Protein AF-A0A6C0E1M9-F1 (afdb_monomer_lite)

Organism: NCBI:txid1070528

pLDDT: mean 93.94, std 5.67, range [63.31, 98.38]

Sequence (131 aa):
MSMNANIIIAILLGLTSGILTGFTGISNIALVLAGLSITKIITDYKVIMGTVLYILMFPFTSGSVWHFYRDDKINFFIGNIIIVTMFLGSIIGTNFVLHSDLQISEKTINYTRSAIAFTLSIYFFYSAYIL

Foldseek 3Di:
DDPVVLLVLLLVQLLVQLLLCLQQVDRSLLSQLLSCPVVPSPVDSLLSVLLSLLLVVPPPSVVVNVVCVVVVSYDPVSSVSSNVSSNVNNVVNNCCVPPPVNPDDPVNSVVSVVVSVVVSVVSVVVVVVVD

Radius of gyration: 15.41 Å; chains: 1; bounding box: 36×31×46 Å

Secondary structure (DSSP, 8-state):
--HHHHHHHHHHHHHHHHHHHHHHSS--HHHHHHHHHHH-SS--HHHHHHHHHHHTIIIIIHHHHHHHHHTT---HHHHHHHHHHHHHHHHHHHHHHH-GGG---HHHHHHHHHHHHHHHHHHHHHHHHH-

Structure (mmCIF, N/CA/C/O backbone):
data_AF-A0A6C0E1M9-F1
#
_entry.id   AF-A0A6C0E1M9-F1
#
loop_
_atom_site.group_PDB
_atom_site.id
_atom_site.type_symbol
_atom_site.label_atom_id
_atom_site.label_alt_id
_atom_site.label_comp_id
_atom_site.label_asym_id
_atom_site.label_entity_id
_atom_site.label_seq_id
_atom_site.pdbx_PDB_ins_code
_atom_site.Cartn_x
_atom_site.Cartn_y
_atom_site.Cartn_z
_atom_site.occupancy
_atom_site.B_iso_or_equiv
_atom_site.auth_seq_id
_atom_site.auth_comp_id
_atom_site.auth_asym_id
_atom_site.auth_atom_id
_atom_site.pdbx_PDB_model_num
ATOM 1 N N . MET A 1 1 ? -15.344 12.463 8.348 1.00 72.12 1 MET A N 1
ATOM 2 C CA . MET A 1 1 ? -15.253 12.857 6.922 1.00 72.12 1 MET A CA 1
ATOM 3 C C . MET A 1 1 ? -16.586 12.577 6.245 1.00 72.12 1 MET A C 1
ATOM 5 O O . MET A 1 1 ? -17.289 11.683 6.703 1.00 72.12 1 MET A O 1
ATOM 9 N N . SER A 1 2 ? -16.960 13.328 5.206 1.00 86.31 2 SER A N 1
ATOM 10 C CA . SER A 1 2 ? -18.174 13.023 4.435 1.00 86.31 2 SER A CA 1
ATOM 11 C C . SER A 1 2 ? -17.978 11.753 3.595 1.00 86.31 2 SER A C 1
ATOM 13 O O . SER A 1 2 ? -16.857 11.439 3.195 1.00 86.31 2 SER A O 1
ATOM 15 N N . MET A 1 3 ? -19.066 11.034 3.297 1.00 86.50 3 MET A N 1
ATOM 16 C CA . MET A 1 3 ? -19.022 9.815 2.473 1.00 86.50 3 MET A CA 1
ATOM 17 C C . MET A 1 3 ? -18.334 10.060 1.118 1.00 86.50 3 MET A C 1
ATOM 19 O O . MET A 1 3 ? -17.502 9.267 0.686 1.00 86.50 3 MET A O 1
ATOM 23 N N . ASN A 1 4 ? -18.609 11.206 0.491 1.00 91.94 4 ASN A N 1
ATOM 24 C CA . ASN A 1 4 ? -18.015 11.583 -0.794 1.00 91.94 4 ASN A CA 1
ATOM 25 C C . ASN A 1 4 ? -16.487 11.717 -0.710 1.00 91.94 4 ASN A C 1
ATOM 27 O O . ASN A 1 4 ? -15.783 11.263 -1.608 1.00 91.94 4 ASN A O 1
ATOM 31 N N . ALA A 1 5 ? -15.963 12.286 0.381 1.00 93.19 5 ALA A N 1
ATOM 32 C CA . ALA A 1 5 ? -14.521 12.408 0.581 1.00 93.19 5 ALA A CA 1
ATOM 33 C C . ALA A 1 5 ? -13.849 11.033 0.729 1.00 93.19 5 ALA A C 1
ATOM 35 O O . ALA A 1 5 ? -12.797 10.801 0.138 1.00 93.19 5 ALA A O 1
ATOM 36 N N . ASN A 1 6 ? -14.484 10.101 1.449 1.00 95.25 6 ASN A N 1
ATOM 37 C CA . ASN A 1 6 ? -13.969 8.738 1.609 1.00 95.25 6 ASN A CA 1
ATOM 38 C C . ASN A 1 6 ? -13.881 8.001 0.266 1.00 95.25 6 ASN A C 1
ATOM 40 O O . ASN A 1 6 ? -12.889 7.324 0.003 1.00 95.25 6 ASN A O 1
ATOM 44 N N . ILE A 1 7 ? -14.897 8.159 -0.589 1.00 97.06 7 ILE A N 1
ATOM 45 C CA . ILE A 1 7 ? -14.926 7.559 -1.930 1.00 97.06 7 ILE A CA 1
ATOM 46 C C . ILE A 1 7 ? -13.796 8.124 -2.793 1.00 97.06 7 ILE A C 1
ATOM 48 O O . ILE A 1 7 ? -13.054 7.354 -3.396 1.00 97.06 7 ILE A O 1
ATOM 52 N N . ILE A 1 8 ? -13.620 9.450 -2.816 1.00 97.31 8 ILE A N 1
ATOM 53 C CA . ILE A 1 8 ? -12.548 10.095 -3.589 1.00 97.31 8 ILE A CA 1
ATOM 54 C C . ILE A 1 8 ? -11.177 9.587 -3.133 1.00 97.31 8 ILE A C 1
ATOM 56 O O . ILE A 1 8 ? -10.347 9.230 -3.964 1.00 97.31 8 ILE A O 1
ATOM 60 N N . ILE A 1 9 ? -10.949 9.490 -1.822 1.00 97.00 9 ILE A N 1
ATOM 61 C CA . ILE A 1 9 ? -9.693 8.965 -1.275 1.00 97.00 9 ILE A CA 1
ATOM 62 C C . ILE A 1 9 ? -9.483 7.506 -1.682 1.00 97.00 9 ILE A C 1
ATOM 64 O O . ILE A 1 9 ? -8.396 7.160 -2.136 1.00 97.00 9 ILE A O 1
ATOM 68 N N . ALA A 1 10 ? -10.505 6.657 -1.563 1.00 97.88 10 ALA A N 1
ATOM 69 C CA . ALA A 1 10 ? -10.419 5.256 -1.967 1.00 97.88 10 ALA A CA 1
ATOM 70 C C . ALA A 1 10 ? -10.089 5.108 -3.463 1.00 97.88 10 ALA A C 1
ATOM 72 O O . ALA A 1 10 ? -9.234 4.299 -3.819 1.00 97.88 10 ALA A O 1
ATOM 73 N N . ILE A 1 11 ? -10.698 5.935 -4.323 1.00 98.38 11 ILE A N 1
ATOM 74 C CA . ILE A 1 11 ? -10.401 5.983 -5.761 1.00 98.38 11 ILE A CA 1
ATOM 75 C C . ILE A 1 11 ? -8.945 6.389 -6.001 1.00 98.38 11 ILE A C 1
ATOM 77 O O . ILE A 1 11 ? -8.252 5.740 -6.782 1.00 98.38 11 ILE A O 1
ATOM 81 N N . LEU A 1 12 ? -8.461 7.437 -5.329 1.00 97.94 12 LEU A N 1
ATOM 82 C CA . LEU A 1 12 ? -7.081 7.902 -5.480 1.00 97.94 12 LEU A CA 1
ATOM 83 C C . LEU A 1 12 ? -6.071 6.852 -5.001 1.00 97.94 12 LEU A C 1
ATOM 85 O O . LEU A 1 12 ? -5.079 6.606 -5.685 1.00 97.94 12 LEU A O 1
ATOM 89 N N . LEU A 1 13 ? -6.325 6.201 -3.864 1.00 98.00 13 LEU A N 1
ATOM 90 C CA . LEU A 1 13 ? -5.469 5.131 -3.344 1.00 98.00 13 LEU A CA 1
ATOM 91 C C . LEU A 1 13 ? -5.432 3.926 -4.285 1.00 98.00 13 LEU A C 1
ATOM 93 O O . LEU A 1 13 ? -4.350 3.416 -4.576 1.00 98.00 13 LEU A O 1
ATOM 97 N N . GLY A 1 14 ? -6.591 3.493 -4.784 1.00 98.00 14 GLY A N 1
ATOM 98 C CA . GLY A 1 14 ? -6.661 2.388 -5.731 1.00 98.00 14 GLY A CA 1
ATOM 99 C C . GLY A 1 14 ? -5.978 2.726 -7.052 1.00 98.00 14 GLY A C 1
ATOM 100 O O . GLY A 1 14 ? -5.080 1.995 -7.455 1.00 98.00 14 GLY A O 1
ATOM 101 N N . LEU A 1 15 ? -6.297 3.862 -7.682 1.00 98.19 15 LEU A N 1
ATOM 102 C CA . LEU A 1 15 ? -5.654 4.282 -8.935 1.00 98.19 15 LEU A CA 1
ATOM 103 C C . LEU A 1 15 ? -4.135 4.408 -8.796 1.00 98.19 15 LEU A C 1
ATOM 105 O O . LEU A 1 15 ? -3.407 3.873 -9.627 1.00 98.19 15 LEU A O 1
ATOM 109 N N . THR A 1 16 ? -3.643 5.084 -7.754 1.00 97.62 16 THR A N 1
ATOM 110 C CA . THR A 1 16 ? -2.195 5.274 -7.557 1.00 97.62 16 THR A CA 1
ATOM 111 C C . THR A 1 16 ? -1.480 3.953 -7.292 1.00 97.62 16 THR A C 1
ATOM 113 O O . THR A 1 16 ? -0.487 3.661 -7.958 1.00 97.62 16 THR A O 1
ATOM 116 N N . SER A 1 17 ? -2.001 3.109 -6.395 1.00 97.56 17 SER A N 1
ATOM 117 C CA . SER A 1 17 ? -1.438 1.774 -6.146 1.00 97.56 17 SER A CA 1
ATOM 118 C C . SER A 1 17 ? -1.492 0.890 -7.396 1.00 97.56 17 SER A C 1
ATOM 120 O O . SER A 1 17 ? -0.532 0.177 -7.697 1.00 97.56 17 SER A O 1
ATOM 122 N N . GLY A 1 18 ? -2.578 0.981 -8.165 1.00 97.56 18 GLY A N 1
ATOM 123 C CA . GLY A 1 18 ? -2.769 0.271 -9.424 1.00 97.56 18 GLY A CA 1
ATOM 124 C C . GLY A 1 18 ? -1.730 0.672 -10.460 1.00 97.56 18 GLY A C 1
ATOM 125 O O . GLY A 1 18 ? -0.996 -0.187 -10.936 1.00 97.56 18 GLY A O 1
ATOM 126 N N . ILE A 1 19 ? -1.609 1.970 -10.753 1.00 97.69 19 ILE A N 1
ATOM 127 C CA . ILE A 1 19 ? -0.633 2.503 -11.719 1.00 97.69 19 ILE A CA 1
ATOM 128 C C . ILE A 1 19 ? 0.778 2.070 -11.341 1.00 97.69 19 ILE A C 1
ATOM 130 O O . ILE A 1 19 ? 1.513 1.563 -12.186 1.00 97.69 19 ILE A O 1
ATOM 134 N N . LEU A 1 20 ? 1.147 2.208 -10.067 1.00 97.0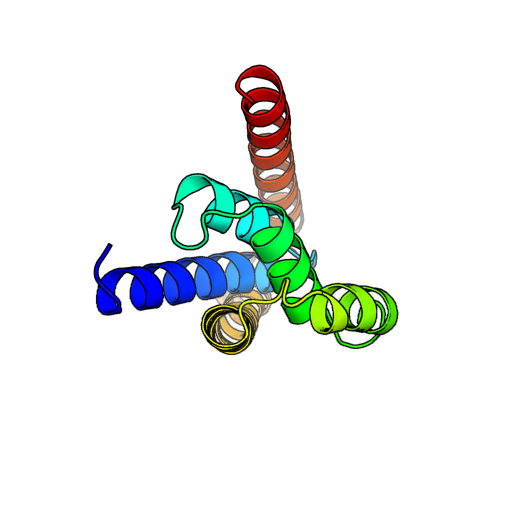6 20 LEU A N 1
ATOM 135 C CA . LEU A 1 20 ? 2.463 1.789 -9.602 1.00 97.06 20 LEU A CA 1
ATOM 136 C C . LEU A 1 20 ? 2.654 0.276 -9.722 1.00 97.06 20 LEU A C 1
ATOM 138 O O . LEU A 1 20 ? 3.737 -0.158 -10.101 1.00 97.06 20 LEU A O 1
ATOM 142 N N . THR A 1 21 ? 1.622 -0.531 -9.474 1.00 96.44 21 THR A N 1
ATOM 143 C CA . THR A 1 21 ? 1.675 -1.992 -9.650 1.00 96.44 21 THR A CA 1
ATOM 144 C C . THR A 1 21 ? 1.886 -2.373 -11.110 1.00 96.44 21 THR A C 1
ATOM 146 O O . THR A 1 21 ? 2.808 -3.131 -11.405 1.00 96.44 21 THR A O 1
ATOM 149 N N . GLY A 1 22 ? 1.116 -1.790 -12.030 1.00 95.88 22 GLY A N 1
ATOM 150 C CA . GLY A 1 22 ? 1.281 -2.014 -13.467 1.00 95.88 22 GLY A CA 1
ATOM 151 C C . GLY A 1 22 ? 2.633 -1.534 -14.001 1.00 95.88 22 GLY A C 1
ATOM 152 O O . GLY A 1 22 ? 3.200 -2.172 -14.884 1.00 95.88 22 GLY A O 1
ATOM 153 N N . PHE A 1 23 ? 3.168 -0.445 -13.436 1.00 95.88 23 PHE A N 1
ATOM 154 C CA . PHE A 1 23 ? 4.457 0.133 -13.819 1.00 95.88 23 PHE A CA 1
ATOM 155 C C . PHE A 1 23 ? 5.663 -0.647 -13.274 1.00 95.88 23 PHE A C 1
ATOM 157 O O . PHE A 1 23 ? 6.679 -0.794 -13.945 1.00 95.88 23 PHE A O 1
ATOM 164 N N . THR A 1 24 ? 5.579 -1.115 -12.027 1.00 95.44 24 THR A N 1
ATOM 165 C CA . THR A 1 24 ? 6.716 -1.731 -11.317 1.00 95.44 24 THR A CA 1
ATOM 166 C C . THR A 1 24 ? 6.724 -3.254 -11.347 1.00 95.44 24 THR A C 1
ATOM 168 O O . THR A 1 24 ? 7.755 -3.856 -11.048 1.00 95.44 24 THR A O 1
ATOM 171 N N . GLY A 1 25 ? 5.593 -3.888 -11.662 1.00 92.25 25 GLY A N 1
ATOM 172 C CA . GLY A 1 25 ? 5.441 -5.345 -11.652 1.00 92.25 25 GLY A CA 1
ATOM 173 C C . GLY A 1 25 ? 5.372 -5.973 -10.254 1.00 92.25 25 GLY A C 1
ATOM 174 O O . GLY A 1 25 ? 5.313 -7.195 -10.144 1.00 92.25 25 GLY A O 1
ATOM 175 N N . ILE A 1 26 ? 5.365 -5.171 -9.182 1.00 93.25 26 ILE A N 1
ATOM 176 C CA . ILE A 1 26 ? 5.179 -5.634 -7.800 1.00 93.25 26 ILE A CA 1
ATOM 177 C C . ILE A 1 26 ? 3.852 -5.122 -7.241 1.00 93.25 26 ILE A C 1
ATOM 179 O O . ILE A 1 26 ? 3.415 -4.021 -7.565 1.00 93.25 26 ILE A O 1
ATOM 183 N N . SER A 1 27 ? 3.210 -5.905 -6.373 1.00 90.50 27 SER A N 1
ATOM 184 C CA . SER A 1 27 ? 1.972 -5.474 -5.717 1.00 90.50 27 SER A CA 1
ATOM 185 C C . SER A 1 27 ? 2.254 -4.329 -4.744 1.00 90.50 27 SER A C 1
ATOM 187 O O . SER A 1 27 ? 2.931 -4.514 -3.731 1.00 90.50 27 SER A O 1
ATOM 189 N N . ASN A 1 28 ? 1.704 -3.144 -5.015 1.00 93.50 28 ASN A N 1
ATOM 190 C CA . ASN A 1 28 ? 1.854 -1.965 -4.158 1.00 93.50 28 ASN A CA 1
ATOM 191 C C . ASN A 1 28 ? 0.766 -1.901 -3.074 1.00 93.50 28 ASN A C 1
ATOM 193 O O . ASN A 1 28 ? 0.296 -0.826 -2.694 1.00 93.50 28 ASN A O 1
ATOM 197 N N . ILE A 1 29 ? 0.362 -3.056 -2.542 1.00 94.75 29 ILE A N 1
ATOM 198 C CA . ILE A 1 29 ? -0.677 -3.146 -1.512 1.00 94.75 29 ILE A CA 1
ATOM 199 C C . ILE A 1 29 ? -0.276 -2.453 -0.200 1.00 94.75 29 ILE A C 1
ATOM 201 O O . ILE A 1 29 ? -1.115 -1.903 0.510 1.00 94.75 29 ILE A O 1
ATOM 205 N N . ALA A 1 30 ? 1.022 -2.427 0.107 1.00 95.75 30 ALA A N 1
ATOM 206 C CA . ALA A 1 30 ? 1.555 -1.738 1.275 1.00 95.75 30 ALA A CA 1
ATOM 207 C C . ALA A 1 30 ? 1.279 -0.222 1.218 1.00 95.75 30 ALA A C 1
ATOM 209 O O . ALA A 1 30 ? 1.076 0.404 2.257 1.00 95.75 30 ALA A O 1
ATOM 210 N N . LEU A 1 31 ? 1.172 0.349 0.012 1.00 96.88 31 LEU A N 1
ATOM 211 C CA . LEU A 1 31 ? 0.740 1.731 -0.191 1.00 96.88 31 LEU A CA 1
ATOM 212 C C . LEU A 1 31 ? -0.741 1.918 0.145 1.00 96.88 31 LEU A C 1
ATOM 214 O O . LEU A 1 31 ? -1.094 2.917 0.763 1.00 96.88 31 LEU A O 1
ATOM 218 N N . VAL A 1 32 ? -1.601 0.952 -0.190 1.00 97.38 32 VAL A N 1
ATOM 219 C CA . VAL A 1 32 ? -3.018 0.982 0.210 1.00 97.38 32 VAL A CA 1
ATOM 220 C C . VAL A 1 32 ? -3.145 0.901 1.732 1.00 97.38 32 VAL A C 1
ATOM 222 O O . VAL A 1 32 ? -3.872 1.695 2.324 1.00 97.38 32 VAL A O 1
ATOM 225 N N . LEU A 1 33 ? -2.399 -0.000 2.379 1.00 97.00 33 LEU A N 1
ATOM 226 C CA . LEU A 1 33 ? -2.365 -0.132 3.840 1.00 97.00 33 LEU A CA 1
ATOM 227 C C . LEU A 1 33 ? -1.931 1.174 4.523 1.00 97.00 33 LEU A C 1
ATOM 229 O O . LEU A 1 33 ? -2.616 1.654 5.431 1.00 97.00 33 LEU A O 1
ATOM 233 N N . ALA A 1 34 ? -0.825 1.766 4.066 1.00 96.44 34 ALA A N 1
ATOM 234 C CA . ALA A 1 34 ? -0.336 3.049 4.562 1.00 96.44 34 ALA A CA 1
ATOM 235 C C . ALA A 1 34 ? -1.350 4.175 4.312 1.00 96.44 34 ALA A C 1
ATOM 237 O O . ALA A 1 34 ? -1.702 4.919 5.225 1.00 96.44 34 ALA A O 1
ATOM 238 N N . GLY A 1 35 ? -1.887 4.262 3.096 1.00 96.75 35 GLY A N 1
ATOM 239 C CA . GLY A 1 35 ? -2.854 5.281 2.704 1.00 96.75 35 GLY A CA 1
ATOM 240 C C . GLY A 1 35 ? -4.138 5.238 3.529 1.00 96.75 35 GLY A C 1
ATOM 241 O O . GLY A 1 35 ? -4.581 6.270 4.035 1.00 96.75 35 GLY A O 1
ATOM 242 N N . LEU A 1 36 ? -4.713 4.053 3.743 1.00 96.69 36 LEU A N 1
ATOM 243 C CA . LEU A 1 36 ? -5.884 3.881 4.608 1.00 96.69 36 LEU A CA 1
ATOM 244 C C . LEU A 1 36 ? -5.580 4.267 6.064 1.00 96.69 36 LEU A C 1
ATOM 246 O O . LEU A 1 36 ? -6.409 4.903 6.716 1.00 96.69 36 LEU A O 1
ATOM 250 N N . SER A 1 37 ? -4.378 3.949 6.548 1.00 95.38 37 SER A N 1
ATOM 251 C CA . SER A 1 37 ? -3.944 4.262 7.916 1.00 95.38 37 SER A CA 1
ATOM 252 C C . SER A 1 37 ? -3.733 5.765 8.143 1.00 95.38 37 SER A C 1
ATOM 254 O O . SER A 1 37 ? -4.118 6.289 9.192 1.00 95.38 37 SER A O 1
ATOM 256 N N . ILE A 1 38 ? -3.167 6.474 7.158 1.00 94.62 38 ILE A N 1
ATOM 257 C CA . ILE A 1 38 ? -2.936 7.929 7.200 1.00 94.62 38 ILE A CA 1
ATOM 258 C C . ILE A 1 38 ? -4.248 8.700 7.052 1.00 94.62 38 ILE A C 1
ATOM 260 O O . ILE A 1 38 ? -4.504 9.646 7.792 1.00 94.62 38 ILE A O 1
ATOM 264 N N . THR A 1 39 ? -5.084 8.307 6.090 1.00 94.50 39 THR A N 1
ATOM 265 C CA . THR A 1 39 ? -6.301 9.058 5.735 1.00 94.50 39 THR A CA 1
ATOM 266 C C . THR A 1 39 ? -7.422 8.896 6.754 1.00 94.50 39 THR A C 1
ATOM 268 O O . THR A 1 39 ? -8.350 9.702 6.763 1.00 94.50 39 THR A O 1
ATOM 271 N N . LYS A 1 40 ? -7.343 7.870 7.616 1.00 93.44 40 LYS A N 1
ATOM 272 C CA . LYS A 1 40 ? -8.308 7.594 8.693 1.00 93.44 40 LYS A CA 1
ATOM 273 C C . LYS A 1 40 ? -9.755 7.448 8.192 1.00 93.44 40 LYS A C 1
ATOM 275 O O . LYS A 1 40 ? -10.691 7.609 8.974 1.00 93.44 40 LYS A O 1
ATOM 280 N N . ILE A 1 41 ? -9.957 7.105 6.911 1.00 94.88 41 ILE A N 1
ATOM 281 C CA . ILE A 1 41 ? -11.297 6.800 6.371 1.00 94.88 41 ILE A CA 1
ATOM 282 C C . ILE A 1 41 ? -11.875 5.517 6.988 1.00 94.88 41 ILE A C 1
ATOM 284 O O . ILE A 1 41 ? -13.089 5.360 7.085 1.00 94.88 41 ILE A O 1
ATOM 288 N N . ILE A 1 42 ? -10.989 4.626 7.442 1.00 95.25 42 ILE A N 1
ATOM 289 C CA . ILE A 1 42 ? -11.267 3.508 8.341 1.00 95.25 42 ILE A CA 1
ATOM 290 C C . ILE A 1 42 ? -10.401 3.750 9.581 1.00 95.25 42 ILE A C 1
ATOM 292 O O . ILE A 1 42 ? -9.202 3.985 9.460 1.00 95.25 42 ILE A O 1
ATOM 296 N N . THR A 1 43 ? -11.000 3.742 10.770 1.00 93.38 43 THR A N 1
ATOM 297 C CA . THR A 1 43 ? -10.298 4.079 12.021 1.00 93.38 43 THR A CA 1
ATOM 298 C C . THR A 1 43 ? -9.713 2.859 12.726 1.00 93.38 43 THR A C 1
ATOM 300 O O . THR A 1 43 ? -8.639 2.955 13.316 1.00 93.38 43 THR A O 1
ATOM 303 N N . ASP A 1 44 ? -10.395 1.714 12.656 1.00 95.56 44 ASP A N 1
ATOM 304 C CA . ASP A 1 44 ? -9.930 0.454 13.236 1.00 95.56 44 ASP A CA 1
ATOM 305 C C . ASP A 1 44 ? -8.873 -0.189 12.326 1.00 95.56 44 ASP A C 1
ATOM 307 O O . ASP A 1 44 ? -9.159 -0.610 11.202 1.00 95.56 44 ASP A O 1
ATOM 311 N N . TYR A 1 45 ? -7.648 -0.304 12.839 1.00 94.75 45 TYR A N 1
ATOM 312 C CA . TYR A 1 45 ? -6.522 -0.889 12.116 1.00 94.75 45 TYR A CA 1
ATOM 313 C C . TYR A 1 45 ? -6.758 -2.354 11.710 1.00 94.75 45 TYR A C 1
ATOM 315 O O . TYR A 1 45 ? -6.333 -2.765 10.631 1.00 94.75 45 TYR A O 1
ATOM 323 N N . LYS A 1 46 ? -7.498 -3.143 12.504 1.00 96.75 46 LYS A N 1
ATOM 324 C CA . LYS A 1 46 ? -7.852 -4.524 12.128 1.00 96.75 46 LYS A CA 1
ATOM 325 C C . LYS A 1 46 ? -8.796 -4.542 10.927 1.00 96.75 46 LYS A C 1
ATOM 327 O O . LYS A 1 46 ? -8.651 -5.401 10.063 1.00 96.75 46 LYS A O 1
ATOM 332 N N . VAL A 1 47 ? -9.714 -3.574 10.843 1.00 97.69 47 VAL A N 1
ATOM 333 C CA . VAL A 1 47 ? -10.596 -3.414 9.675 1.00 97.69 47 VAL A CA 1
ATOM 334 C C . VAL A 1 47 ? -9.786 -3.002 8.447 1.00 97.69 47 VAL A C 1
ATOM 336 O O . VAL A 1 47 ? -10.038 -3.509 7.355 1.00 97.69 47 VAL A O 1
ATOM 339 N N . ILE A 1 48 ? -8.778 -2.135 8.605 1.00 97.50 48 ILE A N 1
ATOM 340 C CA . ILE A 1 48 ? -7.849 -1.799 7.515 1.00 97.50 48 ILE A CA 1
ATOM 341 C C . ILE A 1 48 ? -7.136 -3.064 7.020 1.00 97.50 48 ILE A C 1
ATOM 343 O O . ILE A 1 48 ? -7.170 -3.342 5.822 1.00 97.50 48 ILE A O 1
ATOM 347 N N . MET A 1 49 ? -6.540 -3.851 7.923 1.00 96.56 49 MET A N 1
ATOM 348 C CA . MET A 1 49 ? -5.836 -5.087 7.563 1.00 96.56 49 MET A CA 1
ATOM 349 C C . MET A 1 49 ? -6.743 -6.079 6.830 1.00 96.56 49 MET A C 1
ATOM 351 O O . MET A 1 49 ? -6.367 -6.572 5.767 1.00 96.56 49 MET A O 1
ATOM 355 N N . GLY A 1 50 ? -7.946 -6.344 7.348 1.00 96.50 50 GLY A N 1
ATOM 356 C CA . GLY A 1 50 ? -8.885 -7.259 6.698 1.00 96.50 50 GLY A CA 1
ATOM 357 C C . GLY A 1 50 ? -9.362 -6.755 5.337 1.00 96.50 50 GLY A C 1
ATOM 358 O O . GLY A 1 50 ? -9.447 -7.532 4.389 1.00 96.50 50 GLY A O 1
ATOM 359 N N . THR A 1 51 ? -9.578 -5.444 5.196 1.00 97.12 51 THR A N 1
ATOM 360 C CA . THR A 1 51 ? -9.918 -4.815 3.906 1.00 97.12 51 THR A CA 1
ATOM 361 C C . THR A 1 51 ? -8.780 -4.951 2.894 1.00 97.12 51 THR A C 1
ATOM 363 O O . THR A 1 51 ? -9.016 -5.288 1.737 1.00 97.12 51 THR A O 1
ATOM 366 N N . VAL A 1 52 ? -7.535 -4.745 3.326 1.00 96.81 52 VAL A N 1
ATOM 367 C CA . VAL A 1 52 ? -6.340 -4.916 2.489 1.00 96.81 52 VAL A CA 1
ATOM 368 C C . VAL A 1 52 ? -6.158 -6.370 2.048 1.00 96.81 52 VAL A C 1
ATOM 370 O O . VAL A 1 52 ? -5.879 -6.629 0.878 1.00 96.81 52 VAL A O 1
ATOM 373 N N . LEU A 1 53 ? -6.367 -7.330 2.950 1.00 95.50 53 LEU A N 1
ATOM 374 C CA . LEU A 1 53 ? -6.319 -8.753 2.608 1.00 95.50 53 LEU A CA 1
ATOM 375 C C . LEU A 1 53 ? -7.435 -9.145 1.639 1.00 95.50 53 LEU A C 1
ATOM 377 O O . LEU A 1 53 ? -7.185 -9.946 0.742 1.00 95.50 53 LEU A O 1
ATOM 381 N N . TYR A 1 54 ? -8.626 -8.560 1.789 1.00 96.50 54 TYR A N 1
ATOM 382 C CA . TYR A 1 54 ? -9.749 -8.748 0.871 1.00 96.50 54 TYR A CA 1
ATOM 383 C C . TYR A 1 54 ? -9.438 -8.243 -0.543 1.00 96.50 54 TYR A C 1
ATOM 385 O O . TYR A 1 54 ? -9.750 -8.926 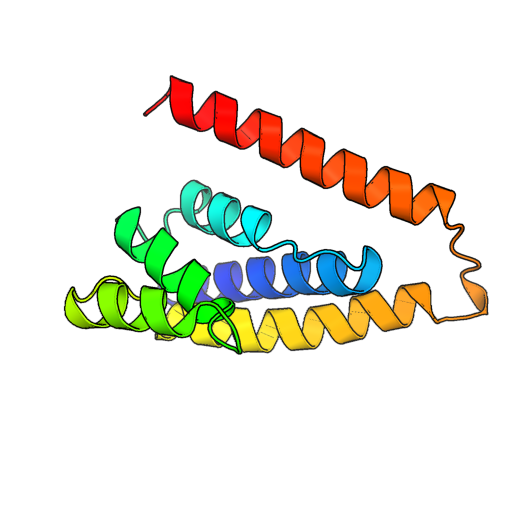-1.514 1.00 96.50 54 TYR A O 1
ATOM 393 N N . ILE A 1 55 ? -8.743 -7.111 -0.678 1.00 95.12 55 ILE A N 1
ATOM 394 C CA . ILE A 1 55 ? -8.292 -6.609 -1.988 1.00 95.12 55 ILE A CA 1
ATOM 395 C C . ILE A 1 55 ? -7.368 -7.621 -2.695 1.00 95.12 55 ILE A C 1
ATOM 397 O O . ILE A 1 55 ? -7.394 -7.729 -3.918 1.00 95.12 55 ILE A O 1
ATOM 401 N N . LEU A 1 56 ? -6.593 -8.402 -1.935 1.00 91.94 56 LEU A N 1
ATOM 402 C CA . LEU A 1 56 ? -5.693 -9.446 -2.442 1.00 91.94 56 LEU A CA 1
ATOM 403 C C . LEU A 1 56 ? -6.295 -10.862 -2.447 1.00 91.94 56 LEU A C 1
ATOM 405 O O . LEU A 1 56 ? -5.554 -11.823 -2.657 1.00 91.94 56 LEU A O 1
ATOM 409 N N . MET A 1 57 ? -7.604 -11.008 -2.193 1.00 89.94 57 MET A N 1
ATOM 410 C CA . MET A 1 57 ? -8.249 -12.297 -1.890 1.00 89.94 57 MET A CA 1
ATOM 411 C C . MET A 1 57 ? -7.884 -13.418 -2.868 1.00 89.94 57 MET A C 1
ATOM 413 O O . MET A 1 57 ? -7.656 -14.559 -2.456 1.00 89.94 57 MET A O 1
ATOM 417 N N . PHE A 1 58 ? -7.837 -13.101 -4.161 1.00 82.31 58 PHE A N 1
ATOM 418 C CA . PHE A 1 58 ? -7.579 -14.077 -5.207 1.00 82.31 58 PHE A CA 1
ATOM 419 C C . PHE A 1 58 ? -6.078 -14.172 -5.551 1.00 82.31 58 PHE A C 1
ATOM 421 O O . PHE A 1 58 ? -5.492 -13.148 -5.902 1.00 82.31 58 PHE A O 1
ATOM 428 N N . PRO A 1 59 ? -5.449 -15.368 -5.570 1.00 76.12 59 PRO A N 1
ATOM 429 C CA . PRO A 1 59 ? -5.930 -16.674 -5.096 1.00 76.12 59 PRO A CA 1
ATOM 430 C C . PRO A 1 59 ? -5.521 -17.039 -3.650 1.00 76.12 59 PRO A C 1
ATOM 432 O O . PRO A 1 59 ? -6.023 -18.030 -3.123 1.00 76.12 59 PRO A O 1
ATOM 435 N N . PHE A 1 60 ? -4.597 -16.309 -3.011 1.00 82.56 60 PHE A N 1
ATOM 436 C CA . PHE A 1 60 ? -3.850 -16.817 -1.842 1.00 82.56 60 PHE A CA 1
ATOM 437 C C . PHE A 1 60 ? -4.246 -16.244 -0.469 1.00 82.56 60 PHE A C 1
ATOM 439 O O . PHE A 1 60 ? -3.905 -16.864 0.536 1.00 82.56 60 PHE A O 1
ATOM 446 N N . THR A 1 61 ? -4.967 -15.118 -0.363 1.00 89.94 61 THR A N 1
ATOM 447 C CA . THR A 1 61 ? -5.358 -14.569 0.961 1.00 89.94 61 THR A CA 1
ATOM 448 C C . THR A 1 61 ? -6.768 -14.965 1.409 1.00 89.94 61 THR A C 1
ATOM 450 O O . THR A 1 61 ? -7.188 -14.568 2.494 1.00 89.94 61 THR A O 1
ATOM 453 N N . SER A 1 62 ? -7.488 -15.783 0.634 1.00 90.38 62 SER A N 1
ATOM 454 C CA . SER A 1 62 ? -8.864 -16.228 0.921 1.00 90.38 62 SER A CA 1
ATOM 455 C C . SER A 1 62 ? -9.060 -16.808 2.329 1.00 90.38 62 SER A C 1
ATOM 457 O O . SER A 1 62 ? -10.026 -16.453 3.004 1.00 90.38 62 SER A O 1
ATOM 459 N N . GLY A 1 63 ? -8.118 -17.621 2.819 1.00 91.75 63 GLY A N 1
ATOM 460 C CA . GLY A 1 63 ? -8.152 -18.158 4.185 1.00 91.75 63 GLY A CA 1
ATOM 461 C C . GLY A 1 63 ? -8.106 -17.062 5.254 1.00 91.75 63 GLY A C 1
ATOM 462 O O . GLY A 1 63 ? -8.920 -17.051 6.174 1.00 91.75 63 GLY A O 1
ATOM 463 N N . SER A 1 64 ? -7.214 -16.081 5.102 1.00 92.00 64 SER A N 1
ATOM 464 C CA . SER A 1 64 ? -7.147 -14.932 6.011 1.00 92.00 64 SER A CA 1
ATOM 465 C C . SER A 1 64 ? -8.398 -14.060 5.904 1.00 92.00 64 SER A C 1
ATOM 467 O O . SER A 1 64 ? -8.946 -13.646 6.922 1.00 92.00 64 SER A O 1
ATOM 469 N N . VAL A 1 65 ? -8.893 -13.820 4.686 1.00 95.06 65 VAL A N 1
ATOM 470 C CA . VAL A 1 65 ? -10.124 -13.053 4.442 1.00 95.06 65 VAL A CA 1
ATOM 471 C C . VAL A 1 65 ? -11.314 -13.688 5.152 1.00 95.06 65 VAL A C 1
ATOM 473 O O . VAL A 1 65 ? -12.086 -12.964 5.770 1.00 95.06 65 VAL A O 1
ATOM 476 N N . TRP A 1 66 ? -11.435 -15.017 5.152 1.00 94.75 66 TRP A N 1
ATOM 477 C CA . TRP A 1 66 ? -12.490 -15.711 5.894 1.00 94.75 66 TRP A CA 1
ATOM 478 C C . TRP A 1 66 ? -12.462 -15.397 7.397 1.00 94.75 66 TRP A C 1
ATOM 480 O O . TRP A 1 66 ? -13.503 -15.113 7.990 1.00 94.75 66 TRP A O 1
ATOM 490 N N . HIS A 1 67 ? -11.277 -15.383 8.013 1.00 96.00 67 HIS A N 1
ATOM 491 C CA . HIS A 1 67 ? -11.137 -15.036 9.428 1.00 96.00 67 HIS A CA 1
ATOM 492 C C . HIS A 1 67 ? -11.516 -13.580 9.714 1.00 96.00 67 HIS A C 1
ATOM 494 O O . HIS A 1 67 ? -12.280 -13.324 10.641 1.00 96.00 67 HIS A O 1
ATOM 500 N N . PHE A 1 68 ? -11.040 -12.634 8.900 1.00 96.44 68 PHE A N 1
ATOM 501 C CA . PHE A 1 68 ? -11.405 -11.223 9.059 1.00 96.44 68 PHE A CA 1
ATOM 502 C C . PHE A 1 68 ? -12.890 -10.971 8.770 1.00 96.44 68 PHE A C 1
ATOM 504 O O . PHE A 1 68 ? -13.493 -10.114 9.410 1.00 96.44 68 PHE A O 1
ATOM 511 N N . TYR A 1 69 ? -13.489 -11.716 7.838 1.00 96.25 69 TYR A N 1
ATOM 512 C CA . TYR A 1 69 ? -14.914 -11.635 7.530 1.00 96.25 69 TYR A CA 1
ATOM 513 C C . TYR A 1 69 ? -15.767 -12.076 8.717 1.00 96.25 69 TYR A C 1
ATOM 515 O O . TYR A 1 69 ? -16.688 -11.362 9.097 1.00 96.25 69 TYR A O 1
ATOM 523 N N . ARG A 1 70 ? -15.426 -13.215 9.333 1.00 96.75 70 ARG A N 1
ATOM 524 C CA . ARG A 1 70 ? -16.159 -13.759 10.485 1.00 96.75 70 ARG A CA 1
ATOM 525 C C . ARG A 1 70 ? -16.187 -12.806 11.684 1.00 96.75 70 ARG A C 1
ATOM 527 O O . ARG A 1 70 ? -17.137 -12.842 12.455 1.00 96.75 70 ARG A O 1
ATOM 534 N N . ASP A 1 71 ? -15.161 -11.972 11.828 1.00 96.19 71 ASP A N 1
ATOM 535 C CA . ASP A 1 71 ? -15.019 -11.039 12.947 1.00 96.19 71 ASP A CA 1
ATOM 536 C C . ASP A 1 71 ? -15.485 -9.603 12.589 1.00 96.19 71 ASP A C 1
ATOM 538 O O . ASP A 1 71 ? -15.146 -8.646 13.294 1.00 96.19 71 ASP A O 1
ATOM 542 N N . ASP A 1 72 ? -16.216 -9.426 11.476 1.00 96.06 72 ASP A N 1
ATOM 543 C CA . ASP A 1 72 ? -16.685 -8.131 10.947 1.00 96.06 72 ASP A CA 1
ATOM 544 C C . ASP A 1 72 ? -15.552 -7.104 10.741 1.00 96.06 72 ASP A C 1
ATOM 546 O O . ASP A 1 72 ? -15.712 -5.887 10.887 1.00 96.06 72 ASP A O 1
ATOM 550 N N . LYS A 1 73 ? -14.356 -7.593 10.390 1.00 97.75 73 LYS A N 1
ATOM 551 C CA . LYS A 1 73 ? -13.140 -6.789 10.200 1.00 97.75 73 LYS A CA 1
ATOM 552 C C . LYS A 1 73 ? -12.819 -6.510 8.735 1.00 97.75 73 LYS A C 1
ATOM 554 O O . LYS A 1 73 ? -11.653 -6.398 8.367 1.00 97.75 73 LYS A O 1
ATOM 559 N N . ILE A 1 74 ? -13.840 -6.353 7.895 1.00 97.50 74 ILE A N 1
ATOM 560 C CA . ILE A 1 74 ? -13.673 -6.002 6.479 1.00 97.50 74 ILE A CA 1
ATOM 561 C C . ILE A 1 74 ? -14.635 -4.881 6.101 1.00 97.50 74 ILE A C 1
ATOM 563 O O . ILE A 1 74 ? -15.847 -4.996 6.267 1.00 97.50 74 ILE A O 1
ATOM 567 N N . ASN A 1 75 ? -14.101 -3.806 5.525 1.00 97.38 75 ASN A N 1
ATOM 568 C CA . ASN A 1 75 ? -14.910 -2.782 4.882 1.00 97.38 75 ASN A CA 1
ATOM 569 C C . ASN A 1 75 ? -15.071 -3.113 3.393 1.00 97.38 75 ASN A C 1
ATOM 571 O O . ASN A 1 75 ? -14.275 -2.693 2.551 1.00 97.38 75 ASN A O 1
ATOM 575 N N . PHE A 1 76 ? -16.121 -3.864 3.063 1.00 97.12 76 PHE A N 1
ATOM 576 C CA . PHE A 1 76 ? -16.395 -4.285 1.686 1.00 97.12 76 PHE A CA 1
ATOM 577 C C . PHE A 1 76 ? -16.663 -3.116 0.738 1.00 97.12 76 PHE A C 1
ATOM 579 O O . PHE A 1 76 ? -16.292 -3.187 -0.430 1.00 97.12 76 PHE A O 1
ATOM 586 N N . PHE A 1 77 ? -17.282 -2.034 1.214 1.00 97.19 77 PHE A N 1
ATOM 587 C CA . PHE A 1 77 ? -17.596 -0.882 0.369 1.00 97.19 77 PHE A CA 1
ATOM 588 C C . PHE A 1 77 ? -16.321 -0.196 -0.136 1.00 97.19 77 PHE A C 1
ATOM 590 O O . PHE A 1 77 ? -16.116 -0.070 -1.343 1.00 97.19 77 PHE A O 1
ATOM 597 N N . ILE A 1 78 ? -15.422 0.170 0.782 1.00 97.75 78 ILE A N 1
ATOM 598 C CA . ILE A 1 78 ? -14.129 0.775 0.437 1.00 97.75 78 ILE A CA 1
ATOM 599 C C . ILE A 1 78 ? -13.238 -0.228 -0.309 1.00 97.75 78 ILE A C 1
ATOM 601 O O . ILE A 1 78 ? -12.607 0.140 -1.299 1.00 97.75 78 ILE A O 1
ATOM 605 N N . GLY A 1 79 ? -13.230 -1.498 0.112 1.00 97.31 79 GLY A N 1
ATOM 606 C CA . GLY A 1 79 ? -12.461 -2.558 -0.542 1.00 97.31 79 GLY A CA 1
ATOM 607 C C . GLY A 1 79 ? -12.814 -2.724 -2.021 1.00 97.31 79 GLY A C 1
ATOM 608 O O . GLY A 1 79 ? -11.918 -2.720 -2.859 1.00 97.31 79 GLY A O 1
ATOM 609 N N . ASN A 1 80 ? -14.105 -2.787 -2.367 1.00 97.94 80 ASN A N 1
ATOM 610 C CA . ASN A 1 80 ? -14.547 -2.924 -3.760 1.00 97.94 80 ASN A CA 1
ATOM 611 C C . ASN A 1 80 ? -14.171 -1.716 -4.630 1.00 97.94 80 ASN A C 1
ATOM 613 O O . ASN A 1 80 ? -13.737 -1.896 -5.768 1.00 97.94 80 ASN A O 1
ATOM 617 N N . ILE A 1 81 ? -14.278 -0.493 -4.096 1.00 98.25 81 ILE A N 1
ATOM 618 C CA . ILE A 1 81 ? -13.841 0.718 -4.811 1.00 98.25 81 ILE A CA 1
ATOM 619 C C . ILE A 1 81 ? -12.347 0.626 -5.135 1.00 98.25 81 ILE A C 1
ATOM 621 O O . ILE A 1 81 ? -11.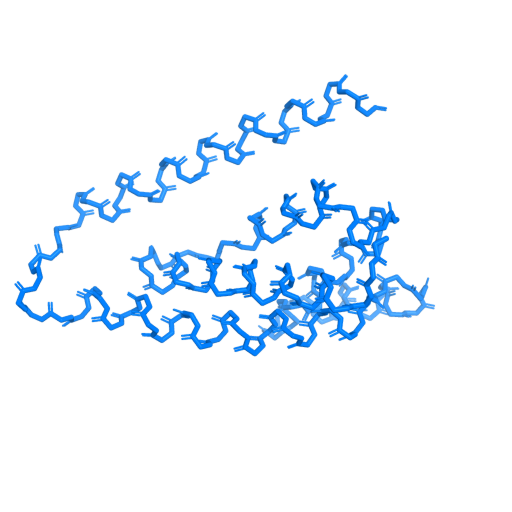943 0.887 -6.272 1.00 98.25 81 ILE A O 1
ATOM 625 N N . ILE A 1 82 ? -11.531 0.222 -4.157 1.00 98.06 82 ILE A N 1
ATOM 626 C CA . ILE A 1 82 ? -10.085 0.084 -4.346 1.00 98.06 82 ILE A CA 1
ATOM 627 C C . ILE A 1 82 ? -9.779 -1.028 -5.351 1.00 98.06 82 ILE A C 1
ATOM 629 O O . ILE A 1 82 ? -8.971 -0.793 -6.236 1.00 98.06 82 ILE A O 1
ATOM 633 N N . ILE A 1 83 ? -10.442 -2.189 -5.292 1.00 97.44 83 ILE A N 1
ATOM 634 C CA . ILE A 1 83 ? -10.240 -3.283 -6.263 1.00 97.44 83 ILE A CA 1
ATOM 635 C C . ILE A 1 83 ? -10.465 -2.789 -7.696 1.00 97.44 83 ILE A C 1
ATOM 637 O O . ILE A 1 83 ? -9.589 -2.949 -8.547 1.00 97.44 83 ILE A O 1
ATOM 641 N N . VAL A 1 84 ? -11.612 -2.155 -7.964 1.00 97.88 84 VAL A N 1
ATOM 642 C CA . VAL A 1 84 ? -11.967 -1.689 -9.315 1.00 97.88 84 VAL A CA 1
ATOM 643 C C . VAL A 1 84 ? -10.977 -0.636 -9.804 1.00 97.88 84 VAL A C 1
ATOM 645 O O . VAL A 1 84 ? -10.479 -0.710 -10.926 1.00 97.88 84 VAL A O 1
ATOM 648 N N . THR A 1 85 ? -10.651 0.340 -8.962 1.00 98.25 85 THR A N 1
ATOM 649 C CA . THR A 1 85 ? -9.755 1.433 -9.355 1.00 98.25 85 THR A CA 1
ATOM 650 C C . THR A 1 85 ? -8.295 1.003 -9.444 1.00 98.25 85 THR A C 1
ATOM 652 O O . THR A 1 85 ? -7.583 1.471 -10.328 1.00 98.25 85 THR A O 1
ATOM 655 N N . MET A 1 86 ? -7.852 0.064 -8.611 1.00 97.62 86 MET A N 1
ATOM 656 C CA . MET A 1 86 ? -6.521 -0.537 -8.686 1.00 97.62 86 MET A CA 1
ATOM 657 C C . MET A 1 86 ? -6.363 -1.399 -9.935 1.00 97.62 86 MET A C 1
ATOM 659 O O . MET A 1 86 ? -5.323 -1.329 -10.588 1.00 97.62 86 MET A O 1
ATOM 663 N N . PHE A 1 87 ? -7.402 -2.137 -10.328 1.00 96.94 87 PHE A N 1
ATOM 664 C CA . PHE A 1 87 ? -7.427 -2.856 -11.601 1.00 96.94 87 PHE A CA 1
ATOM 665 C C . PHE A 1 87 ? -7.286 -1.900 -12.796 1.00 96.94 87 PHE A C 1
ATOM 667 O O . PHE A 1 87 ? -6.392 -2.082 -13.624 1.00 96.94 87 PHE A O 1
ATOM 674 N N . LEU A 1 88 ? -8.100 -0.838 -12.851 1.00 98.00 88 LEU A N 1
ATOM 675 C CA . LEU A 1 88 ? -8.013 0.177 -13.910 1.00 98.00 88 LEU A CA 1
ATOM 676 C C . LEU A 1 88 ? -6.649 0.881 -13.921 1.00 98.00 88 LEU A C 1
ATOM 678 O O . LEU A 1 88 ? -6.044 1.048 -14.979 1.00 98.00 88 LEU A O 1
ATOM 682 N N . GLY A 1 89 ? -6.139 1.249 -12.745 1.00 97.75 89 GLY A N 1
ATOM 683 C CA . GLY A 1 89 ? -4.819 1.853 -12.599 1.00 97.75 89 GLY A CA 1
ATOM 684 C C . GLY A 1 89 ? -3.708 0.936 -13.105 1.00 97.75 89 GLY A C 1
ATOM 685 O O . GLY A 1 89 ? -2.811 1.403 -13.799 1.00 97.75 89 GLY A O 1
ATOM 686 N N . SER A 1 90 ? -3.788 -0.367 -12.825 1.00 97.31 90 SER A N 1
ATOM 687 C CA . SER A 1 90 ? -2.803 -1.352 -13.287 1.00 97.31 90 SER A CA 1
ATOM 688 C C . SER A 1 90 ? -2.715 -1.405 -14.808 1.00 97.31 90 SER A C 1
ATOM 690 O O . SER A 1 90 ? -1.618 -1.333 -15.355 1.00 97.31 90 SER A O 1
ATOM 692 N N . ILE A 1 91 ? -3.858 -1.409 -15.502 1.00 97.06 91 ILE A N 1
ATOM 693 C CA . ILE A 1 91 ? -3.893 -1.357 -16.973 1.00 97.06 91 ILE A CA 1
ATOM 694 C C . ILE A 1 91 ? -3.184 -0.096 -17.483 1.00 97.06 91 ILE A C 1
ATOM 696 O O . ILE A 1 91 ? -2.357 -0.172 -18.389 1.00 97.06 91 ILE A O 1
ATOM 700 N N . ILE A 1 92 ? -3.468 1.059 -16.874 1.00 95.81 92 ILE A N 1
ATOM 701 C CA . ILE A 1 92 ? -2.829 2.330 -17.235 1.00 95.81 92 ILE A CA 1
ATOM 702 C C . ILE A 1 92 ? -1.307 2.251 -17.017 1.00 95.81 92 ILE A C 1
ATOM 704 O O . ILE A 1 92 ? -0.541 2.577 -17.922 1.00 95.81 92 ILE A O 1
ATOM 708 N N . GLY A 1 93 ? -0.864 1.782 -15.848 1.00 94.69 93 GLY A N 1
ATOM 709 C CA . GLY A 1 93 ? 0.553 1.639 -15.502 1.00 94.69 93 GLY A CA 1
ATOM 710 C C . GLY A 1 93 ? 1.310 0.694 -16.435 1.00 94.69 93 GLY A C 1
ATOM 711 O O . GLY A 1 93 ? 2.405 1.021 -16.890 1.00 94.69 93 GLY A O 1
ATOM 712 N N . THR A 1 94 ? 0.710 -0.446 -16.774 1.00 95.50 94 THR A N 1
ATOM 713 C CA . THR A 1 94 ? 1.287 -1.412 -17.717 1.00 95.50 94 THR A CA 1
ATOM 714 C C . THR A 1 94 ? 1.371 -0.836 -19.126 1.00 95.50 94 THR A C 1
ATOM 716 O O . THR A 1 94 ? 2.393 -1.003 -19.789 1.00 95.50 94 THR A O 1
ATOM 719 N N . ASN A 1 95 ? 0.353 -0.093 -19.570 1.00 92.94 95 ASN A N 1
ATOM 720 C CA . ASN A 1 95 ? 0.387 0.568 -20.873 1.00 92.94 95 ASN A CA 1
ATOM 721 C C . ASN A 1 95 ? 1.528 1.588 -20.976 1.00 92.94 95 ASN A C 1
ATOM 723 O O . ASN A 1 95 ? 2.135 1.674 -22.037 1.00 92.94 95 ASN A O 1
ATOM 727 N N . PHE A 1 96 ? 1.871 2.308 -19.899 1.00 90.25 96 PHE A N 1
ATOM 728 C CA . PHE A 1 96 ? 3.036 3.205 -19.889 1.00 90.25 96 PHE A CA 1
ATOM 729 C C . PHE A 1 96 ? 4.361 2.466 -20.094 1.00 90.25 96 PHE A C 1
ATOM 731 O O . PHE A 1 96 ? 5.249 2.983 -20.765 1.00 90.25 96 PHE A O 1
ATOM 738 N N . VAL A 1 97 ? 4.504 1.269 -19.527 1.00 90.62 97 VAL A N 1
ATOM 739 C CA . VAL A 1 97 ? 5.731 0.471 -19.664 1.00 90.62 97 VAL A CA 1
ATOM 740 C C . VAL A 1 97 ? 5.826 -0.175 -21.044 1.00 90.62 97 VAL A C 1
ATOM 742 O O . VAL A 1 97 ? 6.906 -0.221 -21.624 1.00 90.62 97 VAL A O 1
ATOM 745 N N . LEU A 1 98 ? 4.705 -0.668 -21.574 1.00 89.75 98 LEU A N 1
ATOM 746 C CA . LEU A 1 98 ? 4.665 -1.360 -22.864 1.00 89.75 98 LEU A CA 1
ATOM 747 C C . LEU A 1 98 ? 4.628 -0.410 -24.070 1.00 89.75 98 LEU A C 1
ATOM 749 O O . LEU A 1 98 ? 4.849 -0.863 -25.192 1.00 89.75 98 LEU A O 1
ATOM 753 N N . HIS A 1 99 ? 4.351 0.884 -23.874 1.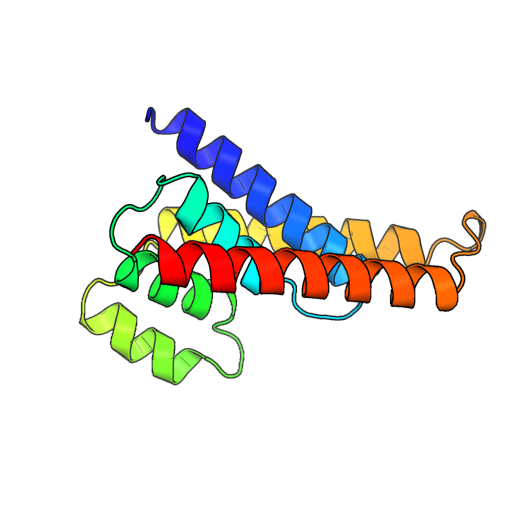00 87.50 99 HIS A N 1
ATOM 754 C CA . HIS A 1 99 ? 4.363 1.850 -24.971 1.00 87.50 99 HIS A CA 1
ATOM 755 C C . HIS A 1 99 ? 5.785 2.032 -25.514 1.00 87.50 99 HIS A C 1
ATOM 757 O O . HIS A 1 99 ? 6.661 2.574 -24.836 1.00 87.50 99 HIS A O 1
ATOM 763 N N . SER A 1 100 ? 5.997 1.615 -26.764 1.00 63.31 100 SER A N 1
ATOM 764 C CA . SER A 1 100 ? 7.297 1.621 -27.448 1.00 63.31 100 SER A CA 1
ATOM 765 C C . SER A 1 100 ? 7.956 3.000 -27.512 1.00 63.31 100 SER A C 1
ATOM 767 O O . SER A 1 100 ? 9.182 3.097 -27.487 1.00 63.31 100 SER A O 1
ATOM 769 N N . ASP A 1 101 ? 7.155 4.064 -27.542 1.00 80.12 101 ASP A N 1
ATOM 770 C CA . ASP A 1 101 ? 7.641 5.435 -27.719 1.00 80.12 101 ASP A CA 1
ATOM 771 C C . ASP A 1 101 ? 8.264 6.019 -26.443 1.00 80.12 101 ASP A C 1
ATOM 773 O O . ASP A 1 101 ? 9.064 6.949 -26.511 1.00 80.12 101 ASP A O 1
ATOM 777 N N . LEU A 1 102 ? 7.931 5.469 -25.270 1.00 77.50 102 LEU A N 1
ATOM 778 C CA . LEU A 1 102 ? 8.404 5.983 -23.981 1.00 77.50 102 LEU A CA 1
ATOM 779 C C . LEU A 1 102 ? 9.787 5.445 -23.585 1.00 77.50 102 LEU A C 1
ATOM 781 O O . LEU A 1 102 ? 10.388 5.985 -22.657 1.00 77.50 102 LEU A O 1
ATOM 785 N N . GLN A 1 103 ? 10.284 4.399 -24.264 1.00 81.69 103 GLN A N 1
ATOM 786 C CA . GLN A 1 103 ? 11.585 3.748 -24.027 1.00 81.69 103 GLN A CA 1
ATOM 787 C C . GLN A 1 103 ? 11.962 3.650 -22.536 1.00 81.69 103 GLN A C 1
ATOM 789 O O . GLN A 1 103 ? 13.060 4.030 -22.116 1.00 81.69 103 GLN A O 1
ATOM 794 N N . ILE A 1 104 ? 11.034 3.164 -21.704 1.00 87.94 104 ILE A N 1
ATOM 795 C CA . ILE A 1 104 ? 11.256 3.102 -20.258 1.00 87.94 104 ILE A CA 1
ATOM 796 C C . ILE A 1 104 ? 12.324 2.054 -19.959 1.00 87.94 104 ILE A C 1
ATOM 798 O O . ILE A 1 104 ? 12.125 0.855 -20.138 1.00 87.94 104 ILE A O 1
ATOM 802 N N . SER A 1 105 ? 13.477 2.521 -19.482 1.00 91.38 105 SER A N 1
ATOM 803 C CA . SER A 1 105 ? 14.579 1.636 -19.122 1.00 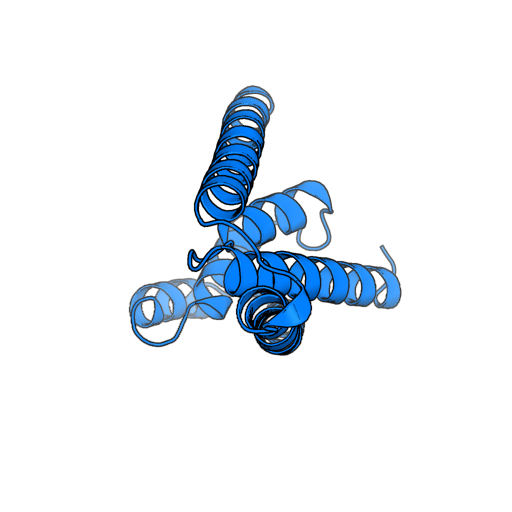91.38 105 SER A CA 1
ATOM 804 C C . SER A 1 105 ? 14.249 0.799 -17.883 1.00 91.38 105 SER A C 1
ATOM 806 O O . SER A 1 105 ? 13.615 1.277 -16.937 1.00 91.38 105 SER A O 1
ATOM 808 N N . GLU A 1 106 ? 14.783 -0.420 -17.827 1.00 91.94 106 GLU A N 1
ATOM 809 C CA . GLU A 1 106 ? 14.704 -1.276 -16.636 1.00 91.94 106 GLU A CA 1
ATOM 810 C C . GLU A 1 106 ? 15.271 -0.569 -15.392 1.00 91.94 106 GLU A C 1
ATOM 812 O O . GLU A 1 106 ? 14.742 -0.685 -14.286 1.00 91.94 106 GLU A O 1
ATOM 817 N N . LYS A 1 107 ? 16.315 0.249 -15.585 1.00 94.25 107 LYS A N 1
ATOM 818 C CA . LYS A 1 107 ? 16.917 1.075 -14.534 1.00 94.25 107 LYS A CA 1
ATOM 819 C C . LYS A 1 107 ? 15.879 2.002 -13.896 1.00 94.25 107 LYS A C 1
ATOM 821 O O . LYS A 1 107 ? 15.822 2.078 -12.671 1.00 94.25 107 LYS A O 1
ATOM 826 N N . THR A 1 108 ? 15.041 2.661 -14.696 1.00 93.81 108 THR A N 1
ATOM 827 C CA . THR A 1 108 ? 13.970 3.542 -14.204 1.00 93.81 108 THR A CA 1
ATOM 828 C C . THR A 1 108 ? 12.969 2.766 -13.353 1.00 93.81 108 THR A C 1
ATOM 830 O O . THR A 1 108 ? 12.709 3.160 -12.219 1.00 93.81 108 THR A O 1
ATOM 833 N N . ILE A 1 109 ? 12.476 1.627 -13.847 1.00 94.81 109 ILE A N 1
ATOM 834 C CA . ILE A 1 109 ? 11.521 0.772 -13.120 1.00 94.81 109 ILE A CA 1
ATOM 835 C C . ILE A 1 109 ? 12.115 0.320 -11.776 1.00 94.81 109 ILE A C 1
ATOM 837 O O . ILE A 1 109 ? 11.464 0.406 -10.728 1.00 94.81 109 ILE A O 1
ATOM 841 N N . ASN A 1 110 ? 13.385 -0.094 -11.790 1.00 95.44 110 ASN A N 1
ATOM 842 C CA . ASN A 1 110 ? 14.109 -0.557 -10.610 1.00 95.44 110 ASN A CA 1
ATOM 843 C C . ASN A 1 110 ? 14.338 0.556 -9.573 1.00 95.44 110 ASN A C 1
ATOM 845 O O . ASN A 1 110 ? 14.219 0.296 -8.372 1.00 95.44 110 ASN A O 1
ATOM 849 N N . TYR A 1 111 ? 14.617 1.793 -9.990 1.00 96.88 111 TYR A N 1
ATOM 850 C CA . TYR A 1 111 ? 14.670 2.920 -9.054 1.00 96.88 111 TYR A CA 1
ATOM 851 C C . TYR A 1 111 ? 13.291 3.291 -8.517 1.00 96.88 111 TYR A C 1
ATOM 853 O O . TYR A 1 111 ? 13.168 3.512 -7.314 1.00 96.88 111 TYR A O 1
ATOM 861 N N . THR A 1 112 ? 12.250 3.293 -9.353 1.00 95.31 112 THR A N 1
ATOM 862 C CA . THR A 1 112 ? 10.884 3.603 -8.914 1.00 95.31 112 THR A CA 1
ATOM 863 C C . THR A 1 112 ? 10.401 2.620 -7.850 1.00 95.31 112 THR A C 1
ATOM 865 O O . THR A 1 112 ? 9.977 3.056 -6.779 1.00 95.31 112 THR A O 1
ATOM 868 N N . ARG A 1 113 ? 10.535 1.302 -8.071 1.00 95.31 113 ARG A N 1
ATOM 869 C CA . ARG A 1 113 ? 10.151 0.301 -7.054 1.00 95.31 113 ARG A CA 1
ATOM 870 C C . ARG A 1 113 ? 10.956 0.454 -5.759 1.00 95.31 113 ARG A C 1
ATOM 872 O O . ARG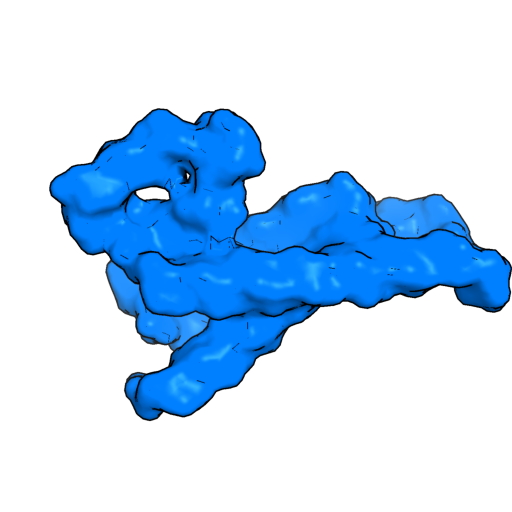 A 1 113 ? 10.400 0.315 -4.674 1.00 95.31 113 ARG A O 1
ATOM 879 N N . SER A 1 114 ? 12.250 0.772 -5.867 1.00 96.62 114 SER A N 1
ATOM 880 C CA . SER A 1 114 ? 13.135 0.915 -4.704 1.00 96.62 114 SER A CA 1
ATOM 881 C C . SER A 1 114 ? 12.780 2.156 -3.891 1.00 96.62 114 SER A C 1
ATOM 883 O O . SER A 1 114 ? 12.730 2.089 -2.667 1.00 96.62 114 SER A O 1
ATOM 885 N N . ALA A 1 115 ? 12.473 3.267 -4.564 1.00 96.75 115 ALA A N 1
ATOM 886 C CA . ALA A 1 115 ? 12.012 4.492 -3.925 1.00 96.75 115 ALA A CA 1
ATOM 887 C C . ALA A 1 115 ? 10.695 4.264 -3.171 1.00 96.75 115 ALA A C 1
ATOM 889 O O . ALA A 1 115 ? 10.607 4.607 -1.996 1.00 96.75 115 ALA A O 1
ATOM 890 N N . ILE A 1 116 ? 9.711 3.610 -3.800 1.00 96.25 116 ILE A N 1
ATOM 891 C CA . ILE A 1 116 ? 8.428 3.288 -3.153 1.00 96.25 116 ILE A CA 1
ATOM 892 C C . ILE A 1 116 ? 8.649 2.411 -1.917 1.00 96.25 116 ILE A C 1
ATOM 894 O O . ILE A 1 116 ? 8.155 2.734 -0.837 1.00 96.25 116 ILE A O 1
ATOM 898 N N . ALA A 1 117 ? 9.421 1.328 -2.051 1.00 96.19 117 ALA A N 1
ATOM 899 C CA . ALA A 1 117 ? 9.709 0.425 -0.942 1.00 96.19 117 ALA A CA 1
ATOM 900 C C . ALA A 1 117 ? 10.430 1.141 0.212 1.00 96.19 117 ALA A C 1
ATOM 902 O O . ALA A 1 117 ? 10.081 0.945 1.376 1.00 96.19 117 ALA A O 1
ATOM 903 N N . PHE A 1 118 ? 11.397 2.006 -0.101 1.00 97.25 118 PHE A N 1
ATOM 904 C CA . PHE A 1 118 ? 12.132 2.778 0.896 1.00 97.25 118 PHE A CA 1
ATOM 905 C C . PHE A 1 118 ? 11.232 3.785 1.624 1.00 97.25 118 PHE A C 1
ATOM 907 O O . PHE A 1 118 ? 11.244 3.841 2.854 1.00 97.25 118 PHE A O 1
ATOM 914 N N . THR A 1 119 ? 10.391 4.524 0.895 1.00 96.25 119 THR A N 1
ATOM 915 C CA . THR A 1 119 ? 9.421 5.453 1.491 1.00 96.25 119 THR A CA 1
ATOM 916 C C . THR A 1 119 ? 8.423 4.727 2.392 1.00 96.25 119 THR A C 1
ATOM 918 O O . THR A 1 119 ? 8.164 5.183 3.506 1.00 96.25 119 THR A O 1
ATOM 921 N N . LEU A 1 120 ? 7.892 3.582 1.954 1.00 96.38 120 LEU A N 1
ATOM 922 C CA . LEU A 1 120 ? 6.977 2.778 2.766 1.00 96.38 120 LEU A CA 1
ATOM 923 C C . LEU A 1 120 ? 7.665 2.214 4.012 1.00 96.38 120 LEU A C 1
ATOM 925 O O . LEU A 1 120 ? 7.067 2.225 5.084 1.00 96.38 120 LEU A O 1
ATOM 929 N N . SER A 1 121 ? 8.921 1.778 3.895 1.00 96.56 121 SER A N 1
ATOM 930 C CA . SER A 1 121 ? 9.724 1.332 5.037 1.00 96.56 121 SER A CA 1
ATOM 931 C C . SER A 1 121 ? 9.839 2.433 6.094 1.00 96.56 121 SER A C 1
ATOM 933 O O . SER A 1 121 ? 9.457 2.218 7.245 1.00 96.56 121 SER A O 1
ATOM 935 N N . ILE A 1 122 ? 10.260 3.642 5.695 1.00 96.62 122 ILE A N 1
ATOM 936 C CA . ILE A 1 122 ? 10.336 4.803 6.598 1.00 96.62 122 ILE A CA 1
ATOM 937 C C . ILE A 1 122 ? 8.981 5.063 7.258 1.00 96.62 122 ILE A C 1
ATOM 939 O O . ILE A 1 122 ? 8.916 5.236 8.475 1.00 96.62 122 ILE A O 1
ATOM 943 N N . TYR A 1 123 ? 7.902 5.065 6.473 1.00 95.38 123 TYR A N 1
ATOM 944 C CA . TYR A 1 123 ? 6.558 5.285 6.994 1.00 95.38 123 TYR A CA 1
ATOM 945 C C . TYR A 1 123 ? 6.169 4.250 8.058 1.00 95.38 123 TYR A C 1
ATOM 947 O O . TYR A 1 123 ? 5.688 4.635 9.122 1.00 95.38 123 TYR A O 1
ATOM 955 N N . PHE A 1 124 ? 6.386 2.955 7.814 1.00 94.75 124 PHE A N 1
ATOM 956 C CA . PHE A 1 124 ? 6.006 1.919 8.776 1.00 94.75 124 PHE A CA 1
ATOM 957 C C . PHE A 1 124 ? 6.844 1.977 10.054 1.00 94.75 124 PHE A C 1
ATOM 959 O O . PHE A 1 124 ? 6.279 1.848 11.140 1.00 94.75 124 PHE A O 1
ATOM 966 N N . PHE A 1 125 ? 8.150 2.246 9.957 1.00 96.31 125 PHE A N 1
ATOM 967 C CA . PHE A 1 125 ? 8.989 2.467 11.140 1.00 96.31 125 PHE A CA 1
ATOM 968 C C . PHE A 1 125 ? 8.534 3.689 11.944 1.00 96.31 125 PHE A C 1
ATOM 970 O O . PHE A 1 125 ? 8.420 3.618 13.166 1.00 96.31 125 PHE A O 1
ATOM 977 N N . TYR A 1 126 ? 8.223 4.794 11.265 1.00 94.69 126 TYR A N 1
ATOM 978 C CA . TYR A 1 126 ? 7.718 6.002 11.912 1.00 94.69 126 TYR A CA 1
ATOM 979 C C . TYR A 1 126 ? 6.354 5.776 12.574 1.00 94.69 126 TYR A C 1
ATOM 981 O O . TYR A 1 126 ? 6.148 6.165 13.722 1.00 94.69 126 TYR A O 1
ATOM 989 N N . SER A 1 127 ? 5.434 5.098 11.884 1.00 90.44 127 SER A N 1
ATOM 990 C CA . SER A 1 127 ? 4.123 4.760 12.436 1.00 90.44 127 SER A CA 1
ATOM 991 C C . SER A 1 127 ? 4.246 3.877 13.676 1.00 90.44 127 SER A C 1
ATOM 993 O O . SER A 1 127 ? 3.491 4.077 14.620 1.00 90.44 127 SER A O 1
ATOM 995 N N . ALA A 1 128 ? 5.185 2.927 13.692 1.00 92.56 128 ALA A N 1
ATOM 996 C CA . ALA A 1 128 ? 5.426 2.057 14.840 1.00 92.56 128 ALA A CA 1
ATOM 997 C C . ALA A 1 128 ? 6.009 2.798 16.056 1.00 92.56 128 ALA A C 1
ATOM 999 O O . ALA A 1 128 ? 5.816 2.349 17.176 1.00 92.56 128 ALA A O 1
ATOM 1000 N N . TYR A 1 129 ? 6.717 3.912 15.849 1.00 92.38 129 TYR A N 1
ATOM 1001 C CA . TYR A 1 129 ? 7.241 4.739 16.940 1.00 92.38 129 TYR A CA 1
ATOM 1002 C C . TYR A 1 129 ? 6.165 5.614 17.607 1.00 92.38 129 TYR A C 1
ATOM 1004 O O . TYR A 1 129 ? 6.303 5.970 18.774 1.00 92.38 129 TYR A O 1
ATOM 1012 N N . ILE A 1 130 ? 5.120 5.996 16.864 1.00 88.88 130 ILE A N 1
ATOM 1013 C CA . ILE A 1 130 ? 4.074 6.923 17.334 1.00 88.88 130 ILE A CA 1
ATOM 1014 C C . ILE A 1 130 ? 2.865 6.212 17.950 1.00 88.88 130 ILE A C 1
ATOM 1016 O O . ILE A 1 130 ? 2.171 6.815 18.769 1.00 88.88 130 ILE A O 1
ATOM 1020 N N . LEU A 1 131 ? 2.584 4.982 17.514 1.00 71.56 131 LEU A N 1
ATOM 1021 C CA . LEU A 1 131 ? 1.515 4.126 18.044 1.00 71.56 131 LEU A CA 1
ATOM 1022 C C . LEU A 1 131 ? 1.840 3.623 19.454 1.00 71.56 131 LEU A C 1
ATOM 1024 O O . LEU A 1 131 ? 0.888 3.593 20.265 1.00 71.56 131 LEU A O 1
#